Protein AF-R6S795-F1 (afdb_monomer_lite)

Secondary structure (DSSP, 8-state):
--HHHHHHHHHHHHHHHHHHHHHHHHHHTT-EEEE-HHHHTSSS-EEEEEEEE-TTSEEEEEEEEESB-TTS-B-GGGHHHHHTTSEEEE-GGGB-SSS-EEEEEEEEEEEEGGG-EEEEEE-B-HHHHHHHHHH--

Structure (mmCIF, N/CA/C/O backbone):
data_AF-R6S795-F1
#
_entry.id   AF-R6S795-F1
#
loop_
_atom_site.group_PDB
_atom_site.id
_atom_site.type_symbol
_atom_site.label_atom_id
_atom_site.label_alt_id
_atom_site.label_comp_id
_atom_site.label_asym_id
_atom_site.label_entity_id
_atom_site.label_seq_id
_atom_site.pdbx_PDB_ins_code
_atom_site.Cartn_x
_atom_site.Cartn_y
_atom_site.Cartn_z
_atom_site.occupancy
_atom_site.B_iso_or_equiv
_atom_site.auth_seq_id
_atom_site.auth_comp_id
_atom_site.auth_asym_id
_atom_site.auth_atom_id
_atom_site.pdbx_PDB_model_num
ATOM 1 N N . MET A 1 1 ? -36.355 10.163 39.128 1.00 47.09 1 MET A N 1
ATOM 2 C CA . MET A 1 1 ? -36.493 10.809 37.791 1.00 47.09 1 MET A CA 1
ATOM 3 C C . MET A 1 1 ? -35.179 11.389 37.195 1.00 47.09 1 MET A C 1
ATOM 5 O O . MET A 1 1 ? -35.215 12.420 36.536 1.00 47.09 1 MET A O 1
ATOM 9 N N . LYS A 1 2 ? -34.000 10.740 37.311 1.00 49.44 2 LYS A N 1
ATOM 10 C CA . LYS A 1 2 ? -32.713 11.258 36.748 1.00 49.44 2 LYS A CA 1
ATOM 11 C C . LYS A 1 2 ? -32.270 10.608 35.416 1.00 49.44 2 LYS A C 1
ATOM 13 O O . LYS A 1 2 ? -31.148 10.815 34.957 1.00 49.44 2 LYS A O 1
ATOM 18 N N . THR A 1 3 ? -33.129 9.824 34.768 1.00 58.56 3 THR A N 1
ATOM 19 C CA . THR A 1 3 ? -32.745 8.901 33.682 1.00 58.56 3 THR A CA 1
ATOM 20 C C . THR A 1 3 ? -32.709 9.541 32.288 1.00 58.56 3 THR A C 1
ATOM 22 O O . THR A 1 3 ? -31.726 9.367 31.569 1.00 58.56 3 THR A O 1
ATOM 25 N N . LYS A 1 4 ? -33.700 10.364 31.907 1.00 53.50 4 LYS A N 1
ATOM 26 C CA . LYS A 1 4 ? -33.789 10.932 30.539 1.00 53.50 4 LYS A CA 1
ATOM 27 C C . LYS A 1 4 ? -32.638 11.891 30.177 1.00 53.50 4 LYS A C 1
ATOM 29 O O . LYS A 1 4 ? -32.117 11.821 29.066 1.00 53.50 4 LYS A O 1
ATOM 34 N N . LYS A 1 5 ? -32.184 12.751 31.103 1.00 59.91 5 LYS A N 1
ATOM 35 C CA . LYS A 1 5 ? -31.043 13.675 30.879 1.00 59.91 5 LYS A CA 1
ATOM 36 C C . LYS A 1 5 ? -29.710 12.927 30.713 1.00 59.91 5 LYS A C 1
ATOM 38 O O . LYS A 1 5 ? -28.893 13.313 29.879 1.00 59.91 5 LYS A O 1
ATOM 43 N N . LYS A 1 6 ? -29.506 11.840 31.470 1.00 60.09 6 LYS A N 1
ATOM 44 C CA . LYS A 1 6 ? -28.301 10.995 31.394 1.00 60.09 6 LYS A CA 1
ATOM 45 C C . LYS A 1 6 ? -28.260 10.199 30.084 1.00 60.09 6 LYS A C 1
ATOM 47 O O . LYS A 1 6 ? -27.220 10.177 29.436 1.00 60.09 6 LYS A O 1
ATOM 52 N N . LEU A 1 7 ? -29.398 9.646 29.650 1.00 59.31 7 LEU A N 1
ATOM 53 C CA . LEU A 1 7 ? -29.552 8.971 28.351 1.00 59.31 7 LEU A CA 1
ATOM 54 C C . LEU A 1 7 ? -29.326 9.920 27.162 1.00 59.31 7 LEU A C 1
ATOM 56 O O . LEU A 1 7 ? -28.577 9.572 26.253 1.00 59.31 7 LEU A O 1
ATOM 60 N N . LYS A 1 8 ? -29.876 11.146 27.195 1.00 61.47 8 LYS A N 1
ATOM 61 C CA . LYS A 1 8 ? -29.610 12.165 26.160 1.00 61.47 8 LYS A CA 1
ATOM 62 C C . LYS A 1 8 ? -28.133 12.567 26.100 1.00 61.47 8 LYS A C 1
ATOM 64 O O . LYS A 1 8 ? -27.587 12.636 25.004 1.00 61.47 8 LYS A O 1
ATOM 69 N N . ARG A 1 9 ? -27.460 12.769 27.246 1.00 60.38 9 ARG A N 1
ATOM 70 C CA . ARG A 1 9 ? -26.000 12.997 27.274 1.00 60.38 9 ARG A CA 1
ATOM 71 C C . ARG A 1 9 ? -25.257 11.795 26.691 1.00 60.38 9 ARG A C 1
ATOM 73 O O . ARG A 1 9 ? -24.472 11.981 25.779 1.00 60.38 9 ARG A O 1
ATOM 80 N N . LEU A 1 10 ? -25.537 10.566 27.118 1.00 61.00 10 LEU A N 1
ATOM 81 C CA . LEU A 1 10 ? -24.872 9.375 26.567 1.00 61.00 10 LEU A CA 1
ATOM 82 C C . LEU A 1 10 ? -25.039 9.250 25.042 1.00 61.00 10 LEU A C 1
ATOM 84 O O . LEU A 1 10 ? -24.065 8.954 24.355 1.00 61.00 10 LEU A O 1
ATOM 88 N N . GLY A 1 11 ? -26.232 9.526 24.507 1.00 60.56 11 GLY A N 1
ATOM 89 C CA . GLY A 1 11 ? -26.478 9.566 23.061 1.00 60.56 11 GLY A CA 1
ATOM 90 C C . GLY A 1 11 ? -25.680 10.663 22.347 1.00 6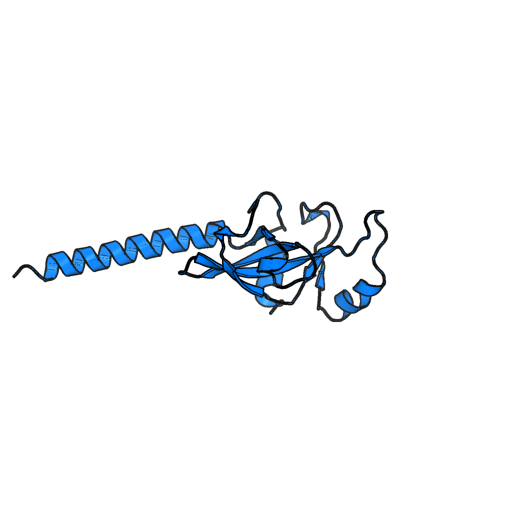0.56 11 GLY A C 1
ATOM 91 O O . GLY A 1 11 ? -25.013 10.391 21.352 1.00 60.56 11 GLY A O 1
ATOM 92 N N . LEU A 1 12 ? -25.661 11.881 22.898 1.00 61.97 12 LEU A N 1
ATOM 93 C CA . LEU A 1 12 ? -24.884 12.997 22.347 1.00 61.97 12 LEU A CA 1
ATOM 94 C C . LEU A 1 12 ? -23.377 12.688 22.324 1.00 61.97 12 LEU A C 1
ATOM 96 O O . LEU A 1 12 ? -22.697 12.954 21.338 1.00 61.97 12 LEU A O 1
ATOM 100 N N . TRP A 1 13 ? -22.858 12.076 23.392 1.00 57.69 13 TRP A N 1
ATOM 101 C CA . TRP A 1 13 ? -21.446 11.706 23.518 1.00 57.69 13 TRP A CA 1
ATOM 102 C C . TRP A 1 13 ? -21.052 10.579 22.560 1.00 57.69 13 TRP A C 1
ATOM 104 O O . TRP A 1 13 ? -19.963 10.626 21.987 1.00 57.69 13 TRP A O 1
ATOM 114 N N . LYS A 1 14 ? -21.933 9.594 22.340 1.00 59.34 14 LYS A N 1
ATOM 115 C CA . LYS A 1 14 ? -21.740 8.568 21.304 1.00 59.34 14 LYS A CA 1
ATOM 116 C C . LYS A 1 14 ? -21.680 9.196 19.909 1.00 59.34 14 LYS A C 1
ATOM 118 O O . LYS A 1 14 ? -20.762 8.886 19.154 1.00 59.34 14 LYS A O 1
ATOM 123 N N . ASN A 1 15 ? -22.568 10.145 19.609 1.00 58.84 15 ASN A N 1
ATOM 124 C CA . ASN A 1 15 ? -22.581 10.843 18.321 1.00 58.84 15 ASN A CA 1
ATOM 125 C C . ASN A 1 15 ? -21.312 11.684 18.104 1.00 58.84 15 ASN A C 1
ATOM 127 O O . ASN A 1 15 ? -20.693 11.586 17.048 1.00 58.84 15 ASN A O 1
ATOM 131 N N . ILE A 1 16 ? -20.858 12.437 19.110 1.00 60.47 16 ILE A N 1
ATOM 132 C CA . ILE A 1 16 ? -19.616 13.227 19.031 1.00 60.47 16 ILE A CA 1
ATOM 133 C C . ILE A 1 16 ? -18.389 12.316 18.850 1.00 60.47 16 ILE A C 1
ATOM 135 O O . ILE A 1 16 ? -17.551 12.572 17.981 1.00 60.47 16 ILE A O 1
ATOM 139 N N . LYS A 1 17 ? -18.302 11.209 19.605 1.00 59.59 17 LYS A N 1
ATOM 140 C CA . LYS A 1 17 ? -17.244 10.203 19.416 1.00 59.59 17 LYS A CA 1
ATOM 141 C C . LYS A 1 17 ? -17.275 9.599 18.011 1.00 59.59 17 LYS A C 1
ATOM 143 O O . LYS A 1 17 ? -16.230 9.550 17.378 1.00 59.59 17 LYS A O 1
ATOM 148 N N . SER A 1 18 ? -18.444 9.227 17.486 1.00 58.44 18 SER A N 1
ATOM 149 C CA . SER A 1 18 ? -18.563 8.674 16.126 1.00 58.44 18 SER A CA 1
ATOM 150 C C . SER A 1 18 ? -18.165 9.679 15.035 1.00 58.44 18 SER A C 1
ATOM 152 O O . SER A 1 18 ? -17.433 9.327 14.112 1.00 58.44 18 SER A O 1
ATOM 154 N N . LYS A 1 19 ? -18.553 10.957 15.176 1.00 57.62 19 LYS A N 1
ATOM 155 C CA . LYS A 1 19 ? -18.227 12.027 14.222 1.00 57.62 19 LYS A CA 1
ATOM 156 C C . LYS A 1 19 ? -16.727 12.332 14.213 1.00 57.62 19 LYS A C 1
ATOM 158 O O . LYS A 1 19 ? -16.133 12.410 13.141 1.00 57.62 19 LYS A O 1
ATOM 163 N N . SER A 1 20 ? -16.105 12.421 15.392 1.00 60.91 20 SER A N 1
ATOM 164 C CA . SER A 1 20 ? -14.646 12.583 15.511 1.00 60.91 20 SER A CA 1
ATOM 165 C C . SER A 1 20 ? -13.863 11.372 14.988 1.00 60.91 20 SER A C 1
ATOM 167 O O . SER A 1 20 ? -12.802 11.549 14.393 1.00 60.91 20 SER A O 1
ATOM 169 N N . LEU A 1 21 ? -14.385 10.149 15.147 1.00 58.91 21 LEU A N 1
ATOM 170 C CA . LEU A 1 21 ? -13.778 8.949 14.570 1.00 58.91 21 LEU A CA 1
ATOM 171 C C . LEU A 1 21 ? -13.869 8.949 13.044 1.00 58.91 21 LEU A C 1
ATOM 173 O O . LEU A 1 21 ? -12.860 8.709 12.393 1.00 58.91 21 LEU A O 1
ATOM 177 N N . ASN A 1 22 ? -15.034 9.254 12.467 1.00 60.44 22 ASN A N 1
ATOM 178 C CA . ASN A 1 22 ? -15.202 9.310 11.012 1.00 60.44 22 ASN A CA 1
ATOM 179 C C . ASN A 1 22 ? -14.315 10.381 10.367 1.00 60.44 22 ASN A C 1
ATOM 181 O O . ASN A 1 22 ? -13.672 10.104 9.360 1.00 60.44 22 ASN A O 1
ATOM 185 N N . GLN A 1 23 ? -14.186 11.562 10.977 1.00 63.19 23 GLN A N 1
ATOM 186 C CA . GLN A 1 23 ? -13.245 12.584 10.499 1.00 63.19 23 GLN A CA 1
ATOM 187 C C . GLN A 1 23 ? -11.789 12.094 10.525 1.00 63.19 23 GLN A C 1
ATOM 189 O O . GLN A 1 23 ? -11.045 12.340 9.579 1.00 63.19 23 GLN A O 1
ATOM 194 N N . LYS A 1 24 ? -11.392 11.337 11.558 1.00 65.88 24 LYS A N 1
ATOM 195 C CA . LYS A 1 24 ? -10.060 10.718 11.626 1.00 65.88 24 LYS A CA 1
ATOM 196 C C . LYS A 1 24 ? -9.875 9.591 10.608 1.00 65.88 24 LYS A C 1
ATOM 198 O O . LYS A 1 24 ? -8.781 9.460 10.081 1.00 65.88 24 LYS A O 1
ATOM 203 N N . LYS A 1 25 ? -10.907 8.802 10.282 1.00 72.44 25 LYS A N 1
ATOM 204 C CA . LYS A 1 25 ? -10.817 7.752 9.244 1.00 72.44 25 LYS A CA 1
ATOM 205 C C . LYS A 1 25 ? -10.459 8.352 7.882 1.00 72.44 25 LYS A C 1
ATOM 207 O O . LYS A 1 25 ? -9.477 7.937 7.269 1.00 72.44 25 LYS A O 1
ATOM 212 N N . HIS A 1 26 ? -11.180 9.396 7.466 1.00 74.56 26 HIS A N 1
ATOM 213 C CA . HIS A 1 26 ? -10.934 10.084 6.193 1.00 74.56 26 HIS A CA 1
ATOM 214 C C . HIS A 1 26 ? -9.547 10.738 6.100 1.00 74.56 26 HIS A C 1
ATOM 216 O O . HIS A 1 26 ? -9.052 10.953 4.999 1.00 74.56 26 HIS A O 1
ATOM 222 N N . GLN A 1 27 ? -8.896 11.025 7.232 1.00 86.06 27 GLN A N 1
ATOM 223 C CA . GLN A 1 27 ? -7.548 11.596 7.247 1.00 86.06 27 GLN A CA 1
ATOM 224 C C . GLN A 1 27 ? -6.482 10.622 6.718 1.00 86.06 27 GLN A C 1
ATOM 226 O O . GLN A 1 27 ? -5.503 11.059 6.109 1.00 86.06 27 GLN A O 1
ATOM 231 N N . TYR A 1 28 ? -6.650 9.319 6.962 1.00 92.75 28 TYR A N 1
ATOM 232 C CA . TYR A 1 28 ? -5.640 8.304 6.645 1.00 92.75 28 TYR A CA 1
ATOM 233 C C . TYR A 1 28 ? -5.987 7.473 5.412 1.00 92.75 28 TYR A C 1
ATOM 235 O O . TYR A 1 28 ? -5.086 6.993 4.728 1.00 92.75 28 TYR A O 1
ATOM 243 N N . GLU A 1 29 ? -7.271 7.284 5.113 1.00 94.19 29 GLU A N 1
ATOM 244 C CA . GLU A 1 29 ? -7.678 6.545 3.921 1.00 94.19 29 GLU A CA 1
ATOM 245 C C . GLU A 1 29 ? -7.174 7.211 2.638 1.00 94.19 29 GLU A C 1
ATOM 247 O O . GLU A 1 29 ? -7.222 8.427 2.480 1.00 94.19 29 GLU A O 1
ATOM 252 N N . GLY A 1 30 ? -6.679 6.403 1.702 1.00 94.50 30 GLY A N 1
ATOM 253 C CA . GLY A 1 30 ? -6.061 6.898 0.472 1.00 94.50 30 GLY A CA 1
ATOM 254 C C . GLY A 1 30 ? -4.616 7.377 0.640 1.00 94.50 30 GLY A C 1
ATOM 255 O O . GLY A 1 30 ? -3.960 7.699 -0.350 1.00 94.50 30 GLY A O 1
ATOM 256 N N . LYS A 1 31 ? -4.089 7.425 1.871 1.00 96.12 31 LYS A N 1
ATOM 257 C CA . LYS A 1 31 ? -2.704 7.827 2.141 1.00 96.12 31 LYS A CA 1
ATOM 258 C C . LYS A 1 31 ? -1.755 6.635 2.090 1.00 96.12 31 LYS A C 1
ATOM 260 O O . LYS A 1 31 ? -2.148 5.480 2.270 1.00 96.12 31 LYS A O 1
ATOM 265 N N . ILE A 1 32 ? -0.479 6.950 1.875 1.00 97.44 32 ILE A N 1
ATOM 266 C CA . ILE A 1 32 ? 0.617 5.984 1.908 1.00 97.44 32 ILE A CA 1
ATOM 267 C C . ILE A 1 32 ? 1.417 6.171 3.185 1.00 97.44 32 ILE A C 1
ATOM 269 O O . ILE A 1 32 ? 1.682 7.302 3.587 1.00 97.44 32 ILE A O 1
ATOM 273 N N . GLY A 1 33 ? 1.842 5.066 3.786 1.00 97.56 33 GLY A N 1
ATOM 274 C CA . GLY A 1 33 ? 2.837 5.054 4.854 1.00 97.56 33 GLY A CA 1
ATOM 275 C C . GLY A 1 33 ? 3.785 3.868 4.720 1.00 97.56 33 GLY A C 1
ATOM 276 O O . GLY A 1 33 ? 3.664 3.072 3.792 1.00 97.56 33 GLY A O 1
ATOM 277 N N . TRP A 1 34 ? 4.744 3.748 5.631 1.00 98.00 34 TRP A N 1
ATOM 278 C CA . TRP A 1 34 ? 5.678 2.625 5.696 1.00 98.00 34 TRP A CA 1
ATOM 279 C C . TRP A 1 34 ? 5.285 1.658 6.811 1.00 98.00 34 TRP A C 1
ATOM 281 O O . TRP A 1 34 ? 5.011 2.083 7.933 1.00 98.00 34 TRP A O 1
ATOM 291 N N . CYS A 1 35 ? 5.286 0.356 6.524 1.00 97.88 35 CYS A N 1
ATOM 292 C CA . CYS A 1 35 ? 4.980 -0.674 7.510 1.00 97.88 35 CYS A CA 1
ATOM 293 C C . CYS A 1 35 ? 6.053 -1.771 7.532 1.00 97.88 35 CYS A C 1
ATOM 295 O O . CYS A 1 35 ? 6.557 -2.222 6.498 1.00 97.88 35 CYS A O 1
ATOM 297 N N . ASP A 1 36 ? 6.414 -2.186 8.745 1.00 97.69 36 ASP A N 1
ATOM 298 C CA . ASP A 1 36 ? 7.474 -3.151 9.002 1.00 97.69 36 ASP A CA 1
ATOM 299 C C . ASP A 1 36 ? 7.060 -4.592 8.670 1.00 97.69 36 ASP A C 1
ATOM 301 O O . ASP A 1 36 ? 5.917 -5.015 8.854 1.00 97.69 36 ASP A O 1
ATOM 305 N N . LYS A 1 37 ? 8.045 -5.391 8.250 1.00 97.12 37 LYS A N 1
ATOM 306 C CA . LYS A 1 37 ? 7.851 -6.763 7.752 1.00 97.12 37 LYS A CA 1
ATOM 307 C C . LYS A 1 37 ? 7.110 -7.689 8.720 1.00 97.12 37 LYS A C 1
ATOM 309 O O . LYS A 1 37 ? 6.276 -8.483 8.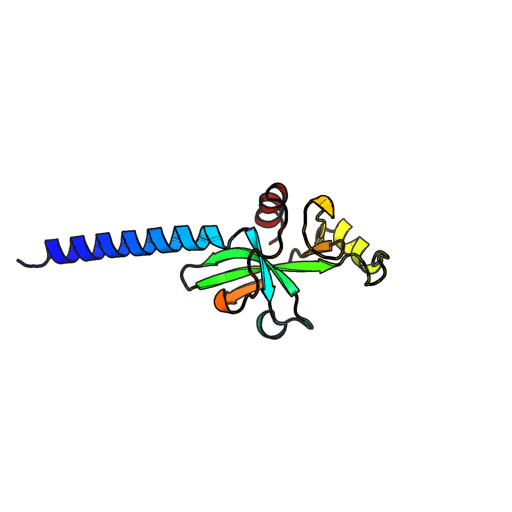298 1.00 97.12 37 LYS A O 1
ATOM 314 N N . LYS A 1 38 ? 7.391 -7.553 10.024 1.00 96.56 38 LYS A N 1
ATOM 315 C CA . LYS A 1 38 ? 6.785 -8.368 11.091 1.00 96.56 38 LYS A CA 1
ATOM 316 C C . LYS A 1 38 ? 5.283 -8.115 11.212 1.00 96.56 38 LYS A C 1
ATOM 318 O O . LYS A 1 38 ? 4.536 -9.050 11.457 1.00 96.56 38 LYS A O 1
ATOM 323 N N . ILE A 1 39 ? 4.858 -6.868 11.018 1.00 96.94 39 ILE A N 1
ATOM 324 C CA . ILE A 1 39 ? 3.449 -6.474 11.092 1.00 96.94 39 ILE A CA 1
ATOM 325 C C . ILE A 1 39 ? 2.696 -6.945 9.846 1.00 96.94 39 ILE A C 1
ATOM 327 O O . ILE A 1 39 ? 1.570 -7.421 9.947 1.00 96.94 39 ILE A O 1
ATOM 331 N N . LEU A 1 40 ? 3.336 -6.852 8.678 1.00 95.75 40 LEU A N 1
ATOM 332 C CA . LEU A 1 40 ? 2.752 -7.292 7.410 1.00 95.75 40 LEU A CA 1
ATOM 333 C C . LEU A 1 40 ? 2.762 -8.818 7.222 1.00 95.75 40 LEU A C 1
ATOM 335 O O . LEU A 1 40 ? 2.044 -9.319 6.360 1.00 95.75 40 LEU A O 1
ATOM 339 N N . GLY A 1 41 ? 3.587 -9.553 7.974 1.00 95.25 41 GLY A N 1
ATOM 340 C CA . GLY A 1 41 ? 3.817 -10.983 7.743 1.00 95.25 41 GLY A CA 1
ATOM 341 C C . GLY A 1 41 ? 4.504 -11.263 6.400 1.00 95.25 41 GLY A C 1
ATOM 342 O O . GLY A 1 41 ? 4.194 -12.252 5.741 1.00 95.25 41 GLY A O 1
ATOM 343 N N . LEU A 1 42 ? 5.398 -10.368 5.964 1.00 94.94 42 LEU A N 1
ATOM 344 C CA . LEU A 1 42 ? 6.127 -10.455 4.693 1.00 94.94 42 LEU A CA 1
ATOM 345 C C . LEU A 1 42 ? 7.641 -10.540 4.925 1.00 94.94 42 LEU A C 1
ATOM 347 O O . LEU A 1 42 ? 8.138 -10.308 6.025 1.00 94.94 42 LEU A O 1
ATOM 351 N N . SER A 1 43 ? 8.403 -10.844 3.872 1.00 94.56 43 SER A N 1
ATOM 352 C CA . SER A 1 43 ? 9.867 -10.973 3.949 1.00 94.56 43 SER A CA 1
ATOM 353 C C . SER A 1 43 ? 10.593 -9.645 4.211 1.00 94.56 43 SER A C 1
ATOM 355 O O . SER A 1 43 ? 11.686 -9.633 4.785 1.00 94.56 43 SER A O 1
ATOM 357 N N . LYS A 1 44 ? 9.988 -8.512 3.835 1.00 94.38 44 LYS A N 1
ATOM 358 C CA . LYS A 1 44 ? 10.538 -7.159 4.008 1.00 94.38 44 LYS A CA 1
ATOM 359 C C . LYS A 1 44 ? 9.446 -6.138 4.329 1.00 94.38 44 LYS A C 1
ATOM 361 O O . LYS A 1 44 ? 8.261 -6.450 4.276 1.00 94.38 44 LYS A O 1
ATOM 366 N N . GLY A 1 45 ? 9.865 -4.943 4.745 1.00 95.44 45 GLY A N 1
ATOM 367 C CA . GLY A 1 45 ? 8.957 -3.815 4.948 1.00 95.44 45 GLY A CA 1
ATOM 368 C C . GLY A 1 45 ? 8.504 -3.249 3.607 1.00 95.44 45 GLY A C 1
ATOM 369 O O . GLY A 1 45 ? 9.213 -3.373 2.604 1.00 95.44 45 GLY A O 1
ATOM 370 N N . HIS A 1 46 ? 7.322 -2.647 3.595 1.00 97.44 46 HIS A N 1
ATOM 371 C CA . HIS A 1 46 ? 6.727 -2.096 2.385 1.00 97.44 46 HIS A CA 1
ATOM 372 C C . HIS A 1 46 ? 6.085 -0.743 2.661 1.00 97.44 46 HIS A C 1
ATOM 374 O O . HIS A 1 46 ? 5.564 -0.487 3.750 1.00 97.44 46 HIS A O 1
ATOM 380 N N . PHE A 1 47 ? 6.060 0.096 1.626 1.00 97.81 47 PHE A N 1
ATOM 381 C CA . PHE A 1 47 ? 5.064 1.152 1.567 1.00 97.81 47 PHE A CA 1
ATOM 382 C C . PHE A 1 47 ? 3.687 0.510 1.424 1.00 97.81 47 PHE A C 1
ATOM 384 O O . PHE A 1 47 ? 3.535 -0.491 0.723 1.00 97.81 47 PHE A O 1
ATOM 391 N N . VAL A 1 48 ? 2.695 1.073 2.099 1.00 97.94 48 VAL A N 1
ATOM 392 C CA . VAL A 1 48 ? 1.333 0.556 2.127 1.00 97.94 48 VAL A CA 1
ATOM 393 C C . VAL A 1 48 ? 0.336 1.654 1.806 1.00 97.94 48 VAL A C 1
ATOM 395 O O . VAL A 1 48 ? 0.472 2.771 2.296 1.00 97.94 48 VAL A O 1
ATOM 398 N N . PHE A 1 49 ? -0.664 1.326 0.995 1.00 97.69 49 PHE A N 1
ATOM 399 C CA . PHE A 1 49 ? -1.821 2.167 0.725 1.00 97.69 49 PHE A CA 1
ATOM 400 C C . PHE A 1 49 ? -2.925 1.817 1.723 1.00 97.69 49 PHE A C 1
ATOM 402 O O . PHE A 1 49 ? -3.372 0.667 1.774 1.00 97.69 49 PHE A O 1
ATOM 409 N N . ILE A 1 50 ? -3.368 2.796 2.512 1.00 97.25 50 ILE A N 1
ATOM 410 C CA . ILE A 1 50 ? -4.412 2.610 3.523 1.00 97.25 50 ILE A CA 1
ATOM 411 C C . ILE A 1 50 ? -5.774 2.658 2.833 1.00 97.25 50 ILE A C 1
ATOM 413 O O . ILE A 1 50 ? -6.212 3.708 2.363 1.00 97.25 50 ILE A O 1
ATOM 417 N N . ARG A 1 51 ? -6.463 1.519 2.764 1.00 94.75 51 ARG A N 1
ATOM 418 C CA . ARG A 1 51 ? -7.743 1.414 2.051 1.00 94.75 51 ARG A CA 1
ATOM 419 C C . ARG A 1 51 ? -8.906 1.910 2.895 1.00 94.75 51 ARG A C 1
ATOM 421 O O . ARG A 1 51 ? -9.722 2.696 2.417 1.00 94.75 51 ARG A O 1
ATOM 428 N N . GLU A 1 52 ? -8.965 1.401 4.119 1.00 93.12 52 GLU A N 1
ATOM 429 C CA . GLU A 1 52 ? -10.071 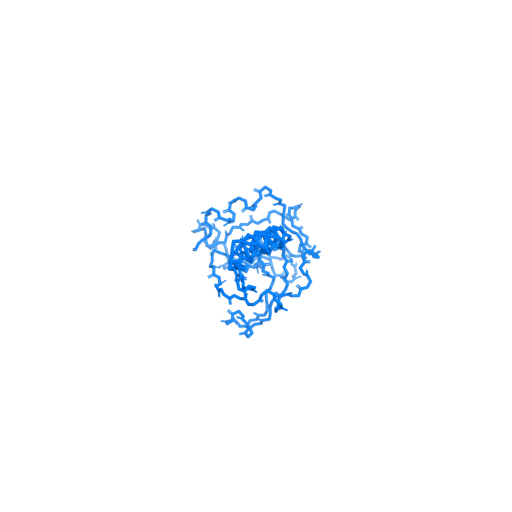1.569 5.053 1.00 93.12 52 GLU A CA 1
ATOM 430 C C . GLU A 1 52 ? -9.528 1.585 6.480 1.00 93.12 52 GLU A C 1
ATOM 432 O O . GLU A 1 52 ? -8.692 0.748 6.842 1.00 93.12 52 GLU A O 1
ATOM 437 N N . VAL A 1 53 ? -10.027 2.514 7.296 1.00 94.00 53 VAL A N 1
ATOM 438 C CA . VAL A 1 53 ? -9.722 2.573 8.728 1.00 94.00 53 VAL A CA 1
ATOM 439 C C . VAL A 1 53 ? -10.934 2.130 9.544 1.00 94.00 53 VAL A C 1
ATOM 441 O O . VAL A 1 53 ? -12.018 2.710 9.492 1.00 94.00 53 VAL A O 1
ATOM 444 N N . LYS A 1 54 ? -10.727 1.107 10.368 1.00 92.00 54 LYS A N 1
ATOM 445 C CA . LYS A 1 54 ? -11.728 0.510 11.251 1.00 92.00 54 LYS A CA 1
ATOM 446 C C . LYS A 1 54 ? -11.851 1.301 12.549 1.00 92.00 54 LYS A C 1
ATOM 448 O O . LYS A 1 54 ? -10.919 1.960 13.006 1.00 92.00 54 LYS A O 1
ATOM 453 N N . GLU A 1 55 ? -13.006 1.187 13.197 1.00 86.06 55 GLU A N 1
ATOM 454 C CA . GLU A 1 55 ? -13.304 1.909 14.447 1.00 86.06 55 GLU A CA 1
ATOM 455 C C . GLU A 1 55 ? -12.393 1.524 15.614 1.00 86.06 55 GLU A C 1
ATOM 457 O O . GLU A 1 55 ? -12.150 2.325 16.510 1.00 86.06 55 GLU A O 1
ATOM 462 N N . ASN A 1 56 ? -11.841 0.313 15.580 1.00 86.88 56 ASN A N 1
ATOM 463 C CA . ASN A 1 56 ? -10.909 -0.186 16.587 1.00 86.88 56 ASN A CA 1
ATOM 464 C C . ASN A 1 56 ? -9.456 0.290 16.380 1.00 86.88 56 ASN A C 1
ATOM 466 O O . ASN A 1 56 ? -8.549 -0.257 17.003 1.00 86.88 56 ASN A O 1
ATOM 470 N N . GLY A 1 57 ? -9.212 1.260 15.490 1.00 89.00 57 GLY A N 1
ATOM 471 C CA . GLY A 1 57 ? -7.871 1.791 15.218 1.00 89.00 57 GLY A CA 1
ATOM 472 C C . GLY A 1 57 ? -6.987 0.868 14.374 1.00 89.00 57 GLY A C 1
ATOM 473 O O . GLY A 1 57 ? -5.773 1.065 14.304 1.00 89.00 57 GLY A O 1
ATOM 474 N N . LYS A 1 58 ? -7.576 -0.147 13.735 1.00 94.81 58 LYS A N 1
ATOM 475 C CA . LYS A 1 58 ? -6.907 -0.985 12.734 1.00 94.81 58 LYS A CA 1
ATOM 476 C C . LYS A 1 58 ? -7.271 -0.527 11.327 1.00 94.81 58 LYS A C 1
ATOM 478 O O . LYS A 1 58 ? -8.225 0.218 11.137 1.00 94.81 58 LYS A O 1
ATOM 483 N N . CYS A 1 59 ? -6.534 -0.988 10.333 1.00 95.62 59 CYS A N 1
ATOM 484 C CA . CYS A 1 59 ? -6.781 -0.670 8.938 1.00 95.62 59 CYS A CA 1
ATOM 485 C C . CYS A 1 59 ? -6.478 -1.859 8.032 1.00 95.62 59 CYS A C 1
ATOM 487 O O . CYS A 1 59 ? -5.741 -2.778 8.403 1.00 95.62 59 CYS A O 1
ATOM 489 N N . ASP A 1 60 ? -7.078 -1.822 6.850 1.00 96.69 60 ASP A N 1
ATOM 490 C CA . ASP A 1 60 ? -6.796 -2.762 5.775 1.00 96.69 60 ASP A CA 1
ATOM 491 C C . ASP A 1 60 ? -5.961 -2.048 4.716 1.00 96.69 60 ASP A C 1
ATOM 493 O O . ASP A 1 60 ? -6.231 -0.896 4.358 1.00 96.69 60 ASP A O 1
ATOM 497 N N . VAL A 1 61 ? -4.917 -2.721 4.240 1.00 97.50 61 VAL A N 1
ATOM 498 C CA . VAL A 1 61 ? -3.895 -2.099 3.399 1.00 97.50 61 VAL A CA 1
ATOM 499 C C . VAL A 1 61 ? -3.561 -2.950 2.183 1.00 97.50 61 VAL A C 1
ATOM 501 O O . VAL A 1 61 ? -3.633 -4.176 2.236 1.00 97.50 61 VAL A O 1
ATOM 504 N N . ASN A 1 62 ? -3.143 -2.300 1.101 1.00 97.81 62 ASN A N 1
ATOM 505 C CA . ASN A 1 62 ? -2.374 -2.950 0.038 1.00 97.81 62 ASN A CA 1
ATOM 506 C C . ASN A 1 62 ? -0.906 -2.575 0.171 1.00 97.81 62 ASN A C 1
ATOM 508 O O . ASN A 1 62 ? -0.587 -1.471 0.613 1.00 97.81 62 ASN A O 1
ATOM 512 N N . THR A 1 63 ? -0.011 -3.449 -0.269 1.00 97.44 63 THR A N 1
ATOM 513 C CA . THR A 1 63 ? 1.406 -3.110 -0.388 1.00 97.44 63 THR A CA 1
ATOM 514 C C . THR A 1 63 ? 1.685 -2.430 -1.724 1.00 97.44 63 THR A C 1
ATOM 516 O O . THR A 1 63 ? 1.073 -2.734 -2.746 1.00 97.44 63 THR A O 1
ATOM 519 N N . LEU A 1 64 ? 2.633 -1.497 -1.720 1.00 96.62 64 LEU A N 1
ATOM 520 C CA . LEU A 1 64 ? 3.240 -0.978 -2.933 1.00 96.62 64 LEU A CA 1
ATOM 521 C C . LEU A 1 64 ? 4.489 -1.796 -3.248 1.00 96.62 64 LEU A C 1
ATOM 523 O O . LEU A 1 64 ? 5.273 -2.170 -2.364 1.00 96.62 64 LEU A O 1
ATOM 527 N N . THR A 1 65 ? 4.666 -2.076 -4.531 1.00 94.81 65 THR A N 1
ATOM 528 C CA . THR A 1 65 ? 5.750 -2.900 -5.051 1.00 94.81 65 THR A CA 1
ATOM 529 C C . THR A 1 65 ? 6.445 -2.179 -6.193 1.00 94.81 65 THR A C 1
ATOM 531 O O . THR A 1 65 ? 5.805 -1.493 -6.988 1.00 94.81 65 THR A O 1
ATOM 534 N N . SER A 1 66 ? 7.769 -2.292 -6.250 1.00 93.44 66 SER A N 1
ATOM 535 C CA . SER A 1 66 ? 8.547 -1.728 -7.352 1.00 93.44 66 SER A CA 1
ATOM 536 C C . SER A 1 66 ? 8.448 -2.649 -8.563 1.00 93.44 66 SER A C 1
ATOM 538 O O . SER A 1 66 ? 8.544 -3.867 -8.426 1.00 93.44 66 SER A O 1
ATOM 540 N N . LEU A 1 67 ? 8.252 -2.048 -9.731 1.00 94.12 67 LEU A N 1
ATOM 541 C CA . LEU A 1 67 ? 8.331 -2.709 -11.036 1.00 94.12 67 LEU A CA 1
ATOM 542 C C . LEU A 1 67 ? 9.705 -2.489 -11.685 1.00 94.12 67 LEU A C 1
ATOM 544 O O . LEU A 1 67 ? 10.010 -3.075 -12.719 1.00 94.12 67 LEU A O 1
ATOM 548 N N . GLU A 1 68 ? 10.532 -1.657 -11.054 1.00 93.50 68 GLU A N 1
ATOM 549 C CA . GLU A 1 68 ? 11.907 -1.367 -11.432 1.00 93.50 68 GLU A CA 1
ATOM 550 C C . GLU A 1 68 ? 12.897 -1.818 -10.355 1.00 93.50 68 GLU A C 1
ATOM 552 O O . GLU A 1 68 ? 12.686 -1.668 -9.142 1.00 93.50 68 GLU A O 1
ATOM 557 N N . THR A 1 69 ? 14.044 -2.281 -10.835 1.00 90.88 69 THR A N 1
ATOM 558 C CA . THR A 1 69 ? 15.248 -2.528 -10.049 1.00 90.88 69 THR A CA 1
ATOM 559 C C . THR A 1 69 ? 15.820 -1.225 -9.477 1.00 90.88 69 THR A C 1
ATOM 561 O O . THR A 1 69 ? 15.389 -0.115 -9.790 1.00 90.88 69 THR A O 1
ATOM 564 N N . LYS A 1 70 ? 16.855 -1.333 -8.631 1.00 88.62 70 LYS A N 1
ATOM 565 C CA . LYS A 1 70 ? 17.544 -0.146 -8.092 1.00 88.62 70 LYS A CA 1
ATOM 566 C C . LYS A 1 70 ? 18.188 0.730 -9.173 1.00 88.62 70 LYS A C 1
ATOM 568 O O . LYS A 1 70 ? 18.356 1.917 -8.922 1.00 88.62 70 LYS A O 1
ATOM 573 N N . ASN A 1 71 ? 18.498 0.144 -10.329 1.00 91.50 71 ASN A N 1
ATOM 574 C CA . ASN A 1 71 ? 19.210 0.786 -11.431 1.00 91.50 71 ASN A CA 1
ATOM 575 C C . ASN A 1 71 ? 18.255 1.312 -12.521 1.00 91.50 71 ASN A C 1
ATOM 577 O O . ASN A 1 71 ? 18.716 1.74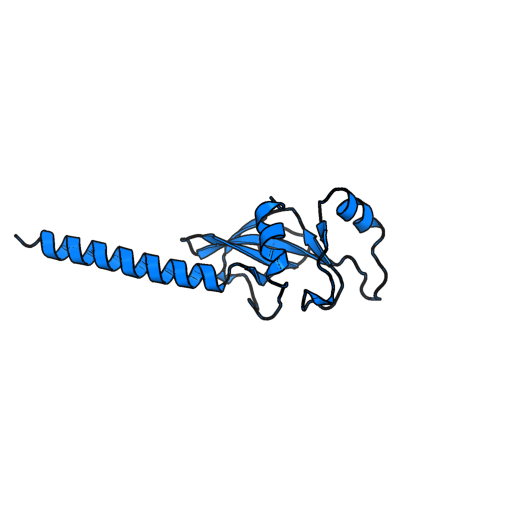8 -13.566 1.00 91.50 71 ASN A O 1
ATOM 581 N N . GLY A 1 72 ? 16.934 1.246 -12.307 1.00 88.62 72 GLY A N 1
ATOM 582 C CA . GLY A 1 72 ? 15.935 1.743 -13.262 1.00 88.62 72 GLY A CA 1
ATOM 583 C C . GLY A 1 72 ? 15.554 0.764 -14.378 1.00 88.62 72 GLY A C 1
ATOM 584 O O . GLY A 1 72 ? 14.729 1.097 -15.218 1.00 88.62 72 GLY A O 1
ATOM 585 N N . HIS A 1 73 ? 16.096 -0.458 -14.393 1.00 92.38 73 HIS A N 1
ATOM 586 C CA . HIS A 1 73 ? 15.631 -1.500 -15.317 1.00 92.38 73 HIS A CA 1
ATOM 587 C C . HIS A 1 73 ? 14.335 -2.134 -14.821 1.00 92.38 73 HIS A C 1
ATOM 589 O O . HIS A 1 73 ? 14.209 -2.393 -13.620 1.00 92.38 73 HIS A O 1
ATOM 595 N N . PHE A 1 74 ? 13.419 -2.453 -15.733 1.00 91.69 74 PHE A N 1
ATOM 596 C CA . PHE A 1 74 ? 12.193 -3.167 -15.392 1.00 91.69 74 PHE A CA 1
ATOM 597 C C . PHE A 1 74 ? 12.473 -4.595 -14.913 1.00 91.69 74 PHE A C 1
ATOM 599 O O . PHE A 1 74 ? 13.295 -5.319 -15.475 1.00 91.69 74 PHE A O 1
ATOM 606 N N . GLU A 1 75 ? 11.746 -5.027 -13.887 1.00 91.88 75 GLU A N 1
ATOM 607 C CA . GLU A 1 75 ? 11.783 -6.406 -13.414 1.00 91.88 75 GLU A CA 1
ATOM 608 C C . GLU A 1 75 ? 10.916 -7.288 -14.326 1.00 91.88 75 GLU A C 1
ATOM 610 O O . GLU A 1 75 ? 9.694 -7.325 -14.189 1.00 91.88 75 GLU A O 1
ATOM 615 N N . ALA A 1 76 ? 11.541 -8.032 -15.246 1.00 89.00 76 ALA A N 1
ATOM 616 C CA . ALA A 1 76 ? 10.841 -8.885 -16.219 1.00 89.00 76 ALA A CA 1
ATOM 617 C C . ALA A 1 76 ? 9.818 -9.842 -15.567 1.00 89.00 76 ALA A C 1
ATOM 619 O O . ALA A 1 76 ? 8.701 -9.996 -16.058 1.00 89.00 76 ALA A O 1
ATOM 620 N N . GLY A 1 77 ? 10.149 -10.410 -14.401 1.00 89.50 77 GLY A N 1
ATOM 621 C CA . GLY A 1 77 ? 9.256 -11.298 -13.644 1.00 89.50 77 GLY A CA 1
ATOM 622 C C . GLY A 1 77 ? 7.977 -10.634 -13.113 1.00 89.50 77 GLY A C 1
ATOM 623 O O . GLY A 1 77 ? 7.071 -11.331 -12.666 1.00 89.50 77 GLY A O 1
ATOM 624 N N . LYS A 1 78 ? 7.872 -9.301 -13.166 1.00 91.31 78 LYS A N 1
ATOM 625 C CA . LYS A 1 78 ? 6.674 -8.547 -12.771 1.00 91.31 78 LYS A CA 1
ATOM 626 C C . LYS A 1 78 ? 5.706 -8.296 -13.924 1.00 91.31 78 LYS A C 1
ATOM 628 O O . LYS A 1 78 ? 4.546 -7.992 -13.665 1.00 91.31 78 LYS A O 1
ATOM 633 N N . PHE A 1 79 ? 6.131 -8.446 -15.178 1.00 89.88 79 PHE A N 1
ATOM 634 C CA . PHE A 1 79 ? 5.252 -8.237 -16.334 1.00 89.88 79 PHE A CA 1
ATOM 635 C C . PHE A 1 79 ? 4.038 -9.176 -16.360 1.00 89.88 79 PHE A C 1
ATOM 637 O O . PHE A 1 79 ? 2.933 -8.682 -16.591 1.00 89.88 79 PHE A O 1
ATOM 644 N N . PRO A 1 80 ? 4.173 -10.489 -16.073 1.00 93.69 80 PRO A N 1
ATOM 645 C CA . PRO A 1 80 ? 3.010 -11.369 -15.978 1.00 93.69 80 PRO A CA 1
ATOM 646 C C . PRO A 1 80 ? 1.987 -10.876 -14.947 1.00 93.69 80 PRO A C 1
ATOM 648 O O . PRO A 1 80 ? 0.794 -10.880 -15.231 1.00 93.69 80 PRO A O 1
ATOM 651 N N . MET A 1 81 ? 2.465 -10.335 -13.819 1.00 93.50 81 MET A N 1
ATOM 652 C CA . MET A 1 81 ? 1.630 -9.786 -12.742 1.00 93.50 81 MET A CA 1
ATOM 653 C C . MET A 1 81 ? 0.888 -8.494 -13.130 1.00 93.50 81 MET A C 1
ATOM 655 O O . MET A 1 81 ? -0.096 -8.116 -12.498 1.00 93.50 81 MET A O 1
ATOM 659 N N . LEU A 1 82 ? 1.383 -7.760 -14.133 1.00 92.00 82 LEU A N 1
ATOM 660 C CA . LEU A 1 82 ? 0.660 -6.626 -14.716 1.00 92.00 82 LEU A CA 1
ATOM 661 C C . LEU A 1 82 ? -0.434 -7.121 -15.662 1.00 92.00 82 LEU A C 1
ATOM 663 O O . LEU A 1 82 ? -1.548 -6.603 -15.643 1.00 92.00 82 LEU A O 1
ATOM 667 N N . LYS A 1 83 ? -0.120 -8.141 -16.471 1.00 91.56 83 LYS A N 1
ATOM 668 C CA . LYS A 1 83 ? -1.052 -8.731 -17.439 1.00 91.56 83 LYS A CA 1
ATOM 669 C C . LYS A 1 83 ? -2.244 -9.400 -16.754 1.00 91.56 83 LYS A C 1
ATOM 671 O O . LYS A 1 83 ? -3.363 -9.274 -17.238 1.00 91.56 83 LYS A O 1
ATOM 676 N N . ASP A 1 84 ? -2.013 -10.104 -15.650 1.00 90.88 84 ASP A N 1
ATOM 677 C CA . ASP A 1 84 ? -3.060 -10.807 -14.897 1.00 90.88 84 ASP A CA 1
ATOM 678 C C . ASP A 1 84 ? -3.819 -9.908 -13.894 1.00 90.88 84 ASP A C 1
ATOM 680 O O . ASP A 1 84 ? -4.787 -10.345 -13.268 1.00 90.88 84 ASP A O 1
ATOM 684 N N . GLY A 1 85 ? -3.407 -8.643 -13.751 1.00 89.50 85 GLY A N 1
ATOM 685 C CA . GLY A 1 85 ? -4.026 -7.679 -12.842 1.00 89.50 85 GLY A CA 1
ATOM 686 C C . GLY A 1 85 ? -3.703 -7.902 -11.360 1.00 89.50 85 GLY A C 1
ATOM 687 O O . GLY A 1 85 ? -4.398 -7.361 -10.496 1.00 89.50 85 GLY A O 1
ATOM 688 N N . THR A 1 86 ? -2.664 -8.677 -11.037 1.00 93.69 86 THR A N 1
ATOM 689 C CA . THR A 1 86 ? -2.152 -8.823 -9.666 1.00 93.69 86 THR A CA 1
ATOM 690 C C . THR A 1 86 ? -1.495 -7.537 -9.173 1.00 93.69 86 THR A C 1
ATOM 692 O O . THR A 1 86 ? -1.531 -7.245 -7.980 1.00 93.69 86 THR A O 1
ATOM 695 N N . ILE A 1 87 ? -0.916 -6.740 -10.072 1.00 95.25 87 ILE A N 1
ATOM 696 C CA . ILE A 1 87 ? -0.385 -5.411 -9.762 1.00 95.25 87 IL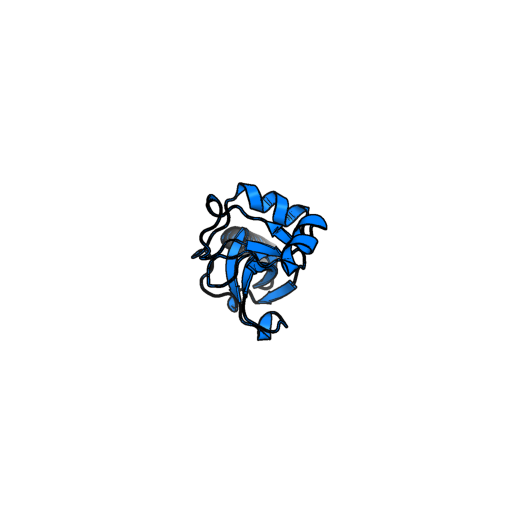E A CA 1
ATOM 697 C C . ILE A 1 87 ? -1.138 -4.374 -10.586 1.00 95.25 87 ILE A C 1
ATOM 699 O O . ILE A 1 87 ? -1.184 -4.450 -11.811 1.00 95.25 87 ILE A O 1
ATOM 703 N N . TYR A 1 88 ? -1.672 -3.359 -9.911 1.00 95.44 88 TYR A N 1
ATOM 704 C CA . TYR A 1 88 ? -2.178 -2.158 -10.563 1.00 95.44 88 TYR A CA 1
ATOM 705 C C . TYR A 1 88 ? -1.041 -1.135 -10.703 1.00 95.44 88 TYR A C 1
ATOM 707 O O . TYR A 1 88 ? -0.591 -0.602 -9.681 1.00 95.44 88 TYR A O 1
ATOM 715 N N . PRO A 1 89 ? -0.541 -0.863 -11.921 1.00 95.56 89 PRO A N 1
ATOM 716 C CA . PRO A 1 89 ? 0.561 0.070 -12.114 1.00 95.56 89 PRO A CA 1
ATOM 717 C C . PRO A 1 89 ? 0.118 1.508 -11.828 1.00 95.56 89 PRO A C 1
ATOM 719 O O . PRO A 1 89 ? -0.967 1.927 -12.234 1.00 95.56 89 PRO A O 1
ATOM 722 N N . ILE A 1 90 ? 0.985 2.277 -11.167 1.00 95.75 90 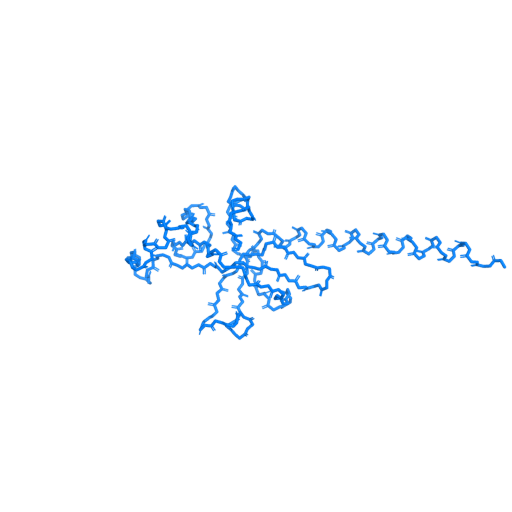ILE A N 1
ATOM 723 C CA . ILE A 1 90 ? 0.796 3.717 -10.974 1.00 95.75 90 ILE A CA 1
ATOM 724 C C . ILE A 1 90 ? 1.845 4.448 -11.811 1.00 95.75 90 ILE A C 1
ATOM 726 O O . ILE A 1 90 ? 3.039 4.230 -11.598 1.00 95.75 90 ILE A O 1
ATOM 730 N N . PRO A 1 91 ? 1.449 5.300 -12.776 1.00 94.38 91 PRO A N 1
ATOM 731 C CA . PRO A 1 91 ? 2.406 6.097 -13.531 1.00 94.38 91 PRO A CA 1
ATOM 732 C C . PRO A 1 91 ? 3.299 6.919 -12.600 1.00 94.38 91 PRO A C 1
ATOM 734 O O . PRO A 1 91 ? 2.823 7.487 -11.623 1.00 94.38 91 PRO A O 1
ATOM 737 N N . LYS A 1 92 ? 4.585 7.057 -12.940 1.00 92.19 92 LYS A N 1
ATOM 738 C CA . LYS A 1 92 ? 5.567 7.762 -12.099 1.00 92.19 92 LYS A CA 1
ATOM 739 C C . LYS A 1 92 ? 5.156 9.195 -11.741 1.00 92.19 92 LYS A C 1
ATOM 741 O O . LYS A 1 92 ? 5.420 9.647 -10.638 1.00 92.19 92 LYS A O 1
ATOM 746 N N . LYS A 1 93 ? 4.487 9.893 -12.663 1.00 94.44 93 LYS A N 1
ATOM 747 C CA . LYS A 1 93 ? 3.953 11.250 -12.449 1.00 94.44 93 LYS A CA 1
ATOM 748 C C . LYS A 1 93 ? 2.806 11.316 -11.431 1.00 94.44 93 LYS A C 1
ATOM 750 O O . LYS A 1 93 ? 2.449 12.400 -10.992 1.00 94.44 93 LYS A O 1
ATOM 755 N N . ASP A 1 94 ? 2.210 10.171 -11.114 1.00 96.12 94 ASP A N 1
ATOM 756 C CA . ASP A 1 94 ? 1.031 10.030 -10.267 1.00 96.12 94 ASP A CA 1
ATOM 757 C C . ASP A 1 94 ? 1.370 9.426 -8.891 1.00 96.12 94 ASP A C 1
ATOM 759 O O . ASP A 1 94 ? 0.459 9.167 -8.104 1.00 96.12 94 ASP A O 1
ATOM 763 N N . ASP A 1 95 ? 2.652 9.218 -8.572 1.00 94.62 95 ASP A N 1
ATOM 764 C CA . ASP A 1 95 ? 3.116 8.858 -7.232 1.00 94.62 95 ASP A CA 1
ATOM 765 C C . ASP A 1 95 ? 4.400 9.604 -6.837 1.00 94.62 95 ASP A C 1
ATOM 767 O O . ASP A 1 95 ? 5.131 10.124 -7.676 1.00 94.62 95 ASP A O 1
ATOM 771 N N . SER A 1 96 ? 4.693 9.647 -5.537 1.00 95.69 96 SER A N 1
ATOM 772 C CA . SER A 1 96 ? 5.922 10.264 -5.010 1.00 95.69 96 SER A CA 1
ATOM 773 C C . SER A 1 96 ? 7.029 9.268 -4.660 1.00 95.69 96 SER A C 1
ATOM 775 O O . SER A 1 96 ? 8.018 9.646 -4.028 1.00 95.69 96 SER A O 1
ATOM 777 N N . LEU A 1 97 ? 6.858 7.979 -4.965 1.00 93.75 97 LEU A N 1
ATOM 778 C CA . LEU A 1 97 ? 7.854 6.972 -4.609 1.00 93.75 97 LEU A CA 1
ATOM 779 C C . LEU A 1 97 ? 9.130 7.176 -5.431 1.00 93.75 97 LEU A C 1
ATOM 781 O O . LEU A 1 97 ? 9.151 7.901 -6.416 1.00 93.75 97 LEU A O 1
ATOM 785 N N . LYS A 1 98 ? 10.237 6.530 -5.061 1.00 92.44 98 LYS A N 1
ATOM 786 C CA . LYS A 1 98 ? 11.493 6.706 -5.817 1.00 92.44 98 LYS A CA 1
ATOM 787 C C . LYS A 1 98 ? 11.516 5.947 -7.142 1.00 92.44 98 LYS A C 1
ATOM 789 O O . LYS A 1 98 ? 12.113 6.413 -8.098 1.00 92.44 98 LYS A O 1
ATOM 794 N N . ARG A 1 99 ? 10.887 4.775 -7.187 1.00 92.81 99 ARG A N 1
ATOM 795 C CA . ARG A 1 99 ? 10.888 3.878 -8.352 1.00 92.81 99 ARG A CA 1
ATOM 796 C C . ARG A 1 99 ? 9.505 3.801 -8.957 1.00 92.81 99 ARG A C 1
ATOM 798 O O . ARG A 1 99 ? 8.531 4.061 -8.245 1.00 92.81 99 ARG A O 1
ATOM 805 N N . PHE A 1 100 ? 9.417 3.447 -10.230 1.00 93.06 100 PHE A N 1
ATOM 806 C CA . PHE A 1 100 ? 8.149 3.043 -10.812 1.00 93.06 100 PHE A CA 1
ATOM 807 C C . PHE A 1 100 ? 7.648 1.767 -10.136 1.00 93.06 100 PHE A C 1
ATOM 809 O O . PHE A 1 100 ? 8.413 0.870 -9.749 1.00 93.06 100 PHE A O 1
ATOM 816 N N . GLY A 1 101 ? 6.339 1.704 -9.952 1.00 94.38 101 GLY A N 1
ATOM 817 C CA . GLY A 1 101 ? 5.724 0.650 -9.183 1.00 94.38 101 GLY A CA 1
ATOM 818 C C . GLY A 1 101 ? 4.229 0.562 -9.387 1.00 94.38 101 GLY A C 1
ATOM 819 O O . GLY A 1 101 ? 3.637 1.148 -10.292 1.00 94.38 101 GLY A O 1
ATOM 820 N N . GLY A 1 102 ? 3.622 -0.213 -8.507 1.00 95.75 102 GLY A N 1
ATOM 821 C CA . GLY A 1 102 ? 2.190 -0.391 -8.479 1.00 95.75 102 GLY A CA 1
ATOM 822 C C . GLY A 1 102 ? 1.710 -0.853 -7.120 1.00 95.75 102 GLY A C 1
ATOM 823 O O . GLY A 1 102 ? 2.494 -1.099 -6.198 1.00 95.75 102 GLY A O 1
ATOM 824 N N . VAL A 1 103 ? 0.395 -0.966 -7.019 1.00 97.06 103 VAL A N 1
ATOM 825 C CA . VAL A 1 103 ? -0.291 -1.474 -5.839 1.00 97.06 103 VAL A CA 1
ATOM 826 C C . VAL A 1 103 ? -0.582 -2.953 -6.055 1.00 97.06 103 VAL A C 1
ATOM 828 O O . VAL A 1 103 ? -1.213 -3.327 -7.042 1.00 97.06 103 VAL A O 1
ATOM 831 N N . ASP A 1 104 ? -0.103 -3.789 -5.141 1.00 95.75 104 ASP A N 1
ATOM 832 C CA . ASP A 1 104 ? -0.373 -5.224 -5.139 1.00 95.75 104 ASP A CA 1
ATOM 833 C C . ASP A 1 104 ? -1.842 -5.479 -4.778 1.00 95.75 104 ASP A C 1
ATOM 835 O O . ASP A 1 104 ? -2.391 -4.865 -3.855 1.00 95.75 104 ASP A O 1
ATOM 839 N N . LYS A 1 105 ? -2.488 -6.393 -5.504 1.00 95.06 105 LYS A N 1
ATOM 840 C CA . LYS A 1 105 ? -3.892 -6.755 -5.324 1.00 95.06 105 LYS A CA 1
ATOM 841 C C . LYS A 1 105 ? -4.195 -7.256 -3.916 1.00 95.06 105 LYS A C 1
ATOM 843 O O . LYS A 1 105 ? -5.277 -6.972 -3.400 1.00 95.06 105 LYS A O 1
ATOM 848 N N . ARG A 1 106 ? -3.253 -7.965 -3.286 1.00 94.25 106 ARG A N 1
ATOM 849 C CA . ARG A 1 106 ? -3.450 -8.601 -1.983 1.00 94.25 106 ARG A CA 1
ATOM 850 C C . ARG A 1 106 ? -3.753 -7.564 -0.903 1.00 94.25 106 ARG A C 1
ATOM 852 O O . ARG A 1 106 ? -2.952 -6.667 -0.636 1.00 94.25 106 ARG A O 1
ATOM 859 N N . VAL A 1 107 ? -4.882 -7.745 -0.219 1.00 96.56 107 VAL A N 1
ATOM 860 C CA . VAL A 1 107 ? -5.261 -6.933 0.944 1.00 96.56 107 VAL A CA 1
ATOM 861 C C . VAL A 1 107 ? -4.783 -7.600 2.232 1.00 96.56 107 VAL A C 1
ATOM 863 O O . VAL A 1 107 ? -5.182 -8.719 2.562 1.00 96.56 107 VAL A O 1
ATOM 866 N N . ILE A 1 108 ? -3.953 -6.893 2.996 1.00 96.69 108 ILE A N 1
ATOM 867 C CA . ILE A 1 108 ? -3.521 -7.301 4.334 1.00 96.69 108 ILE A CA 1
ATOM 868 C C . ILE A 1 108 ? -4.437 -6.619 5.346 1.00 96.69 108 ILE A C 1
ATOM 870 O O . ILE A 1 108 ? -4.528 -5.392 5.398 1.00 96.69 108 ILE A O 1
ATOM 874 N N . LYS A 1 109 ? -5.153 -7.429 6.126 1.00 96.25 109 LYS A N 1
ATOM 875 C CA . LYS A 1 109 ? -6.223 -6.957 7.005 1.00 96.25 109 LYS A CA 1
ATOM 876 C C . LYS A 1 109 ? -5.745 -6.736 8.434 1.00 96.25 109 LYS A C 1
ATOM 878 O O . LYS A 1 109 ? -4.849 -7.424 8.912 1.00 96.25 109 LYS A O 1
ATOM 883 N N . ASN A 1 110 ? -6.454 -5.867 9.150 1.00 95.81 110 ASN A N 1
ATOM 884 C CA . ASN A 1 110 ? -6.335 -5.680 10.600 1.00 95.81 110 ASN A CA 1
ATOM 885 C C . ASN A 1 110 ? -4.949 -5.199 11.072 1.00 95.81 110 ASN A C 1
ATOM 887 O O . ASN A 1 110 ? -4.537 -5.510 12.193 1.00 95.81 110 ASN A O 1
ATOM 891 N N . ILE A 1 111 ? -4.262 -4.398 10.257 1.00 96.94 111 ILE A N 1
ATOM 892 C CA . ILE A 1 111 ? -2.988 -3.778 10.623 1.00 96.94 111 ILE A CA 1
ATOM 893 C C . ILE A 1 111 ? -3.239 -2.636 11.617 1.00 96.94 111 ILE A C 1
ATOM 895 O O . ILE A 1 111 ? -4.078 -1.775 11.342 1.00 96.94 111 ILE A O 1
ATOM 899 N N . PRO A 1 112 ? -2.554 -2.581 12.774 1.00 96.25 112 PRO A N 1
ATOM 900 C CA . PRO A 1 112 ? -2.676 -1.450 13.691 1.00 96.25 112 PRO A CA 1
ATOM 901 C C . PRO A 1 112 ? -2.250 -0.150 13.001 1.00 96.25 112 PRO A C 1
ATOM 903 O O . PRO A 1 112 ? -1.112 -0.052 12.542 1.00 96.25 112 PRO A O 1
ATOM 906 N N . LEU A 1 113 ? -3.120 0.863 12.948 1.00 94.94 113 LEU A N 1
ATOM 907 C CA . LEU A 1 113 ? -2.805 2.128 12.270 1.00 94.94 113 LEU A CA 1
ATOM 908 C C . LEU A 1 113 ? -1.568 2.807 12.879 1.00 94.94 113 LEU A C 1
ATOM 910 O O . LEU A 1 113 ? -0.743 3.355 12.157 1.00 94.94 113 LEU A O 1
ATOM 914 N N . SER A 1 114 ? -1.395 2.692 14.199 1.00 94.75 114 SER A N 1
ATOM 915 C CA . SER A 1 114 ? -0.235 3.207 14.939 1.00 94.75 114 SER A CA 1
ATOM 916 C C . SER A 1 114 ? 1.107 2.598 14.518 1.00 94.75 114 SER A C 1
ATOM 918 O O . SER A 1 114 ? 2.151 3.173 14.806 1.00 94.75 114 SER A O 1
ATOM 920 N N . SER A 1 115 ? 1.099 1.439 13.853 1.00 96.88 115 SER A N 1
ATOM 921 C CA . SER A 1 115 ? 2.316 0.786 13.357 1.00 96.88 115 SER A CA 1
ATOM 922 C C . SER A 1 115 ? 2.771 1.304 11.991 1.00 96.88 115 SER A C 1
ATOM 924 O O . SER A 1 115 ? 3.877 0.980 11.553 1.00 96.88 115 SER A O 1
ATOM 926 N N . ILE A 1 116 ? 1.934 2.097 11.313 1.00 97.25 116 ILE A N 1
ATOM 927 C CA . ILE A 1 116 ? 2.245 2.671 10.009 1.00 97.25 116 ILE A CA 1
ATOM 928 C C . ILE A 1 116 ? 2.930 4.020 10.223 1.00 97.25 116 ILE A C 1
ATOM 930 O O . ILE A 1 116 ? 2.367 4.946 10.805 1.00 97.25 116 ILE A O 1
ATOM 934 N N . LYS A 1 117 ? 4.165 4.123 9.739 1.00 97.50 117 LYS A N 1
ATOM 935 C CA . LYS A 1 117 ? 5.026 5.301 9.874 1.00 97.50 117 LYS A CA 1
ATOM 936 C C . LYS A 1 117 ? 4.867 6.223 8.667 1.00 97.50 117 LYS A C 1
ATOM 938 O O . LYS A 1 117 ? 4.482 5.775 7.587 1.00 97.50 117 LYS A O 1
ATOM 943 N N . ASP A 1 118 ? 5.197 7.501 8.846 1.00 96.31 118 ASP A N 1
ATOM 944 C CA . ASP A 1 118 ? 5.285 8.501 7.770 1.00 96.31 118 ASP A CA 1
ATOM 945 C C . ASP A 1 118 ? 4.024 8.620 6.891 1.00 96.31 118 ASP A C 1
ATOM 947 O O . ASP A 1 118 ? 4.110 8.834 5.678 1.00 96.31 118 ASP A O 1
ATOM 951 N N . VAL A 1 119 ? 2.837 8.459 7.487 1.00 96.69 119 VAL A N 1
ATOM 952 C CA . VAL A 1 119 ? 1.579 8.488 6.731 1.00 96.69 119 VAL A CA 1
ATOM 953 C C . VAL A 1 119 ? 1.372 9.856 6.081 1.00 96.69 119 VAL A C 1
ATOM 955 O O . VAL A 1 119 ? 1.401 10.885 6.748 1.00 96.69 119 VAL A O 1
ATOM 958 N N . GLY A 1 120 ? 1.142 9.859 4.768 1.00 94.62 120 GLY A N 1
ATOM 959 C CA . GLY A 1 120 ? 0.924 11.069 3.973 1.00 94.62 120 GLY A CA 1
ATOM 960 C C . GLY A 1 120 ? 2.203 11.763 3.503 1.00 94.62 120 GLY A C 1
ATOM 961 O O . GLY A 1 120 ? 2.107 12.699 2.716 1.00 94.62 120 GLY A O 1
ATOM 962 N N . LYS A 1 121 ? 3.392 11.287 3.907 1.00 95.88 121 LYS A N 1
ATOM 963 C CA . LYS A 1 121 ? 4.675 11.770 3.363 1.00 95.88 121 LYS A CA 1
ATOM 964 C C . LYS A 1 121 ? 4.844 11.401 1.891 1.00 95.88 121 LYS A C 1
ATOM 966 O O . LYS A 1 121 ? 5.463 12.142 1.136 1.00 95.88 121 LYS A O 1
ATOM 971 N N . ASN A 1 122 ? 4.305 10.244 1.504 1.00 96.25 122 ASN A N 1
ATOM 972 C CA . ASN A 1 122 ? 4.200 9.827 0.114 1.00 96.25 122 ASN A CA 1
ATOM 973 C C . ASN A 1 122 ? 2.743 9.836 -0.345 1.00 96.25 122 ASN A C 1
ATOM 975 O O . ASN A 1 122 ? 1.828 9.673 0.469 1.00 96.25 122 ASN A O 1
ATOM 979 N N . TYR A 1 123 ? 2.535 9.972 -1.651 1.00 95.19 123 TYR A N 1
ATOM 980 C CA . TYR A 1 123 ? 1.207 9.986 -2.248 1.00 95.19 123 TYR A CA 1
ATOM 981 C C . TYR A 1 123 ? 1.108 9.088 -3.481 1.00 95.19 123 TYR A C 1
ATOM 983 O O . TYR A 1 123 ? 2.099 8.774 -4.137 1.00 95.19 123 TYR A O 1
ATOM 991 N N . VAL A 1 124 ? -0.133 8.709 -3.769 1.00 95.94 124 VAL A N 1
ATOM 992 C CA . VAL A 1 124 ? -0.622 8.251 -5.070 1.00 95.94 124 VAL A CA 1
ATOM 993 C C . VAL A 1 124 ? -1.785 9.176 -5.416 1.00 95.94 124 VAL A C 1
ATOM 995 O O . VAL A 1 124 ? -2.584 9.501 -4.533 1.00 95.94 124 VAL A O 1
ATOM 998 N N . ALA A 1 125 ? -1.868 9.635 -6.661 1.00 95.94 125 ALA A N 1
ATOM 999 C CA . ALA A 1 125 ? -2.875 10.595 -7.092 1.00 95.94 125 ALA A CA 1
ATOM 1000 C C . ALA A 1 125 ? -4.298 10.049 -6.883 1.00 95.94 125 ALA A C 1
ATOM 1002 O O . ALA A 1 125 ? -4.571 8.868 -7.113 1.00 95.94 125 ALA A O 1
ATOM 1003 N N . GLU A 1 126 ? -5.220 10.924 -6.479 1.00 94.12 126 GLU A N 1
ATOM 1004 C CA . GLU A 1 126 ? -6.573 10.544 -6.040 1.00 94.12 126 GLU A CA 1
ATOM 1005 C C . GLU A 1 126 ? -7.368 9.776 -7.100 1.00 94.12 126 GLU A C 1
ATOM 1007 O O . GLU A 1 126 ? -8.109 8.848 -6.774 1.00 94.12 126 GLU A O 1
ATOM 1012 N N . LYS A 1 127 ? -7.136 10.072 -8.384 1.00 94.56 127 LYS A N 1
ATOM 1013 C CA . LYS A 1 127 ? -7.751 9.356 -9.512 1.00 94.56 127 LYS A CA 1
ATOM 1014 C C . LYS A 1 127 ? -7.534 7.837 -9.462 1.00 94.56 127 LYS A C 1
ATOM 1016 O O . LYS A 1 127 ? -8.373 7.089 -9.950 1.00 94.56 127 LYS A O 1
ATOM 1021 N N . HIS A 1 128 ? -6.444 7.369 -8.849 1.00 95.62 128 HIS A N 1
ATOM 1022 C CA . HIS A 1 128 ? -6.140 5.944 -8.704 1.00 95.62 128 HIS A CA 1
ATOM 1023 C C . HIS A 1 128 ? -6.821 5.300 -7.495 1.00 95.62 128 HIS A C 1
ATOM 1025 O O . HIS A 1 128 ? -6.996 4.081 -7.471 1.00 95.62 128 HIS A O 1
ATOM 1031 N N . HIS A 1 129 ? -7.231 6.085 -6.493 1.00 94.69 129 HIS A N 1
ATOM 1032 C CA . HIS A 1 129 ? -7.773 5.561 -5.235 1.00 94.69 129 HIS A CA 1
ATOM 1033 C C . HIS A 1 129 ? -9.040 4.752 -5.477 1.00 94.69 129 HIS A C 1
ATOM 1035 O O . HIS A 1 129 ? -9.199 3.677 -4.900 1.00 94.69 129 HIS A O 1
ATOM 1041 N N . TYR A 1 130 ? -9.911 5.238 -6.366 1.00 92.44 130 TYR A N 1
ATOM 1042 C CA . TYR A 1 130 ? -11.118 4.520 -6.765 1.00 92.44 130 TYR A CA 1
ATOM 1043 C C . TYR A 1 130 ? -10.790 3.133 -7.325 1.00 92.44 130 TYR A C 1
ATOM 1045 O O . TYR A 1 130 ? -11.356 2.139 -6.874 1.00 92.44 130 TYR A O 1
ATOM 1053 N N . TYR A 1 131 ? -9.842 3.049 -8.264 1.00 92.12 131 TYR A N 1
ATOM 1054 C CA . TYR A 1 131 ? -9.469 1.784 -8.897 1.00 92.12 131 TYR A CA 1
ATOM 1055 C C . TYR A 1 131 ? -8.852 0.810 -7.895 1.00 92.12 131 TYR A C 1
ATOM 1057 O O . TYR A 1 131 ? -9.251 -0.353 -7.846 1.00 92.12 131 TYR A O 1
ATOM 1065 N N . ILE A 1 132 ? -7.956 1.303 -7.038 1.00 93.50 132 ILE A N 1
ATOM 1066 C CA . ILE A 1 132 ? -7.357 0.510 -5.963 1.00 93.50 132 ILE A CA 1
ATOM 1067 C C . ILE A 1 132 ? -8.457 -0.052 -5.054 1.00 93.50 132 ILE A C 1
ATOM 1069 O O . ILE A 1 132 ? -8.522 -1.263 -4.836 1.00 93.50 132 ILE A O 1
ATOM 1073 N N . LYS A 1 133 ? -9.363 0.799 -4.552 1.00 91.12 133 LYS A N 1
ATOM 1074 C CA . LYS A 1 133 ? -10.427 0.380 -3.626 1.00 91.12 133 LYS A CA 1
ATOM 1075 C C . LYS A 1 133 ? -11.455 -0.554 -4.281 1.00 91.12 133 LYS A C 1
ATOM 1077 O O . LYS A 1 133 ? -11.949 -1.474 -3.629 1.00 91.12 133 LYS A O 1
ATOM 1082 N N . LYS A 1 134 ? -11.777 -0.352 -5.560 1.00 90.00 134 LYS A N 1
ATOM 1083 C CA . LYS A 1 134 ? -12.805 -1.130 -6.263 1.00 90.00 134 LYS A CA 1
ATOM 1084 C C . LYS A 1 134 ? -12.302 -2.487 -6.753 1.00 90.00 134 LYS A C 1
ATOM 1086 O O . LYS A 1 134 ? -13.011 -3.478 -6.573 1.00 90.00 134 LYS A O 1
ATOM 1091 N N . TYR A 1 135 ? -11.118 -2.531 -7.361 1.00 87.62 135 TYR A N 1
ATOM 1092 C CA . TYR A 1 135 ? -10.661 -3.698 -8.125 1.00 87.62 135 TYR A CA 1
ATOM 1093 C C . TYR A 1 135 ? -9.626 -4.558 -7.397 1.00 87.62 135 TYR A C 1
ATOM 1095 O O . TYR A 1 135 ? -9.533 -5.750 -7.682 1.00 87.62 135 TYR A O 1
ATOM 1103 N N . LEU A 1 136 ? -8.886 -4.002 -6.433 1.00 88.94 136 LEU A N 1
ATOM 1104 C CA . LEU A 1 136 ? -7.922 -4.777 -5.650 1.00 88.94 136 LEU A CA 1
ATOM 1105 C C . LEU A 1 136 ? -8.599 -5.299 -4.383 1.00 88.94 136 LEU A C 1
ATOM 1107 O O . LEU A 1 136 ? -9.046 -4.491 -3.571 1.00 88.94 136 LEU A O 1
ATOM 1111 N N . LYS A 1 137 ? -8.738 -6.618 -4.236 1.00 82.94 137 LYS A N 1
ATOM 1112 C CA . LYS A 1 137 ? -9.414 -7.285 -3.113 1.00 82.94 137 LYS A CA 1
ATOM 1113 C C . LYS A 1 137 ? -8.705 -8.584 -2.762 1.00 82.94 137 LYS A C 1
ATOM 1115 O O . LYS A 1 137 ? -8.289 -9.280 -3.717 1.00 82.94 137 LYS A O 1
#

pLDDT: mean 87.66, std 13.83, range [47.09, 98.0]

Sequence (137 aa):
MKTKKKLKRLGLWKNIKSKSLNQKKHQYEGKIGWCDKKILGLSKGHFVFIREVKENGKCDVNTLTSLETKNGHFEAGKFPMLKDGTIYPIPKKDDSLKRFGGVDKRVIKNIPLSSIKDVGKNYVAEKHHYYIKKYLK

Radius of gyration: 18.8 Å; chains: 1; bounding box: 56×25×55 Å

Foldseek 3Di:
DPPPVVVVVVVVVVVVLVVVLVVVFVVQAQWWFKAACVLQVHPGIFIWHFHTADSVQFTKTWGKDAQADPVQHGDPVCVVCVVVVQWDWAPPVQKDDPGGITTGLDIRTGRRNVRTHPIRVIHGHPVCSCVSNPPRD